Protein AF-A0A3M2D7N1-F1 (afdb_monomer_lite)

Secondary structure (DSSP, 8-state):
----PPPHHHHHHHHHHHHHHS-HHHHHHHHHHH---SHHHHHHHHHHHHHHHHHHHH-TTTHHHH-TT-------SS---HHHHHHHHHHHHHHHTTSGGGGSHHHHHHHHHHHHHHHHHHHHHHHHHHHT--

Foldseek 3Di:
DDQAQQDLLLLLLLLLCCVVPPDPVVCVVCCVVPVDNGSQSSSLVLSVLLLQLCCVVPHHPVNCVRPVPGHDHDHHPDHRDLPSNLVSLVSSLVSNPPHPSCPPPVSVSSVVVSVVSVVVVVVVVVVVVVVVVD

Structure (mmCIF, N/CA/C/O backbone):
data_AF-A0A3M2D7N1-F1
#
_entry.id   AF-A0A3M2D7N1-F1
#
loop_
_atom_site.group_PDB
_atom_site.id
_atom_site.type_symbol
_atom_site.label_atom_id
_atom_site.label_alt_id
_atom_site.label_comp_id
_atom_site.label_asym_id
_atom_site.label_entity_id
_atom_site.label_seq_id
_atom_site.pdbx_PDB_ins_code
_atom_site.Cartn_x
_atom_site.Cartn_y
_atom_site.Cartn_z
_atom_site.occupancy
_atom_site.B_iso_or_equiv
_atom_site.auth_seq_id
_atom_site.auth_comp_id
_atom_site.auth_asym_id
_atom_site.auth_atom_id
_atom_site.pdbx_PDB_model_num
ATOM 1 N N . MET A 1 1 ? -9.126 19.009 -1.789 1.00 42.53 1 MET A N 1
ATOM 2 C CA . MET A 1 1 ? -9.427 17.612 -2.168 1.00 42.53 1 MET A CA 1
ATOM 3 C C . MET A 1 1 ? -10.155 16.974 -1.006 1.00 42.53 1 MET A C 1
ATOM 5 O O . MET A 1 1 ? -9.704 17.145 0.118 1.00 42.53 1 MET A O 1
ATOM 9 N N . SER A 1 2 ? -11.294 16.334 -1.255 1.00 48.09 2 SER A N 1
ATOM 10 C CA . SER A 1 2 ? -12.031 15.572 -0.247 1.00 48.09 2 SER A CA 1
ATOM 11 C C . SER A 1 2 ? -11.266 14.291 0.088 1.00 48.09 2 SER A C 1
ATOM 13 O O . SER A 1 2 ? -10.755 13.612 -0.800 1.00 48.09 2 SER A O 1
ATOM 15 N N . VAL A 1 3 ? -11.134 14.005 1.378 1.00 53.41 3 VAL A N 1
ATOM 16 C CA . VAL A 1 3 ? -10.459 12.814 1.896 1.00 53.41 3 VAL A CA 1
ATOM 17 C C . VAL A 1 3 ? -11.452 11.655 1.808 1.00 53.41 3 VAL A C 1
ATOM 19 O O . VAL A 1 3 ? -12.596 11.781 2.245 1.00 53.41 3 VAL A O 1
ATOM 22 N N . HIS A 1 4 ? -11.050 10.567 1.156 1.00 70.25 4 HIS A N 1
ATOM 23 C CA . HIS A 1 4 ? -11.891 9.402 0.894 1.00 70.25 4 HIS A CA 1
ATOM 24 C C . HIS A 1 4 ? -11.119 8.143 1.277 1.00 70.25 4 HIS A C 1
ATOM 26 O O . HIS A 1 4 ? -9.932 8.031 0.975 1.00 70.25 4 HIS A O 1
ATOM 32 N N . LEU A 1 5 ? -11.803 7.175 1.891 1.00 81.25 5 LEU A N 1
ATOM 33 C CA . LEU A 1 5 ? -11.250 5.836 2.084 1.00 81.25 5 LEU A CA 1
ATOM 34 C C . LEU A 1 5 ? -10.869 5.243 0.720 1.00 81.25 5 LEU A C 1
ATOM 36 O O . LEU A 1 5 ? -11.680 5.257 -0.215 1.00 81.25 5 LEU A O 1
ATOM 40 N N . VAL A 1 6 ? -9.649 4.719 0.597 1.00 88.25 6 VAL A N 1
ATOM 41 C CA . VAL A 1 6 ? -9.199 4.114 -0.659 1.00 88.25 6 VAL A CA 1
ATOM 42 C C . VAL A 1 6 ? -10.074 2.898 -0.960 1.00 88.25 6 VAL A C 1
ATOM 44 O O . VAL A 1 6 ? -10.343 2.067 -0.090 1.00 88.25 6 VAL A O 1
ATOM 47 N N . SER A 1 7 ? -10.548 2.785 -2.203 1.00 90.81 7 SER A N 1
ATOM 48 C CA . SER A 1 7 ? -11.453 1.700 -2.581 1.00 90.81 7 SER A CA 1
ATOM 49 C C . SER A 1 7 ? -10.789 0.327 -2.444 1.00 90.81 7 SER A C 1
ATOM 51 O O . SER A 1 7 ? -9.587 0.165 -2.663 1.00 90.81 7 SER A O 1
ATOM 53 N N . ASN A 1 8 ? -11.600 -0.702 -2.189 1.00 91.56 8 ASN A N 1
ATOM 54 C CA . ASN A 1 8 ? -11.137 -2.091 -2.112 1.00 91.56 8 ASN A CA 1
ATOM 55 C C . ASN A 1 8 ? -10.315 -2.514 -3.343 1.00 91.56 8 ASN A C 1
ATOM 57 O O . ASN A 1 8 ? -9.280 -3.158 -3.202 1.00 91.56 8 ASN A O 1
ATOM 61 N N . SER A 1 9 ? -10.742 -2.106 -4.543 1.00 92.00 9 SER A N 1
ATOM 62 C CA . SER A 1 9 ? -10.042 -2.404 -5.798 1.00 92.00 9 SER A CA 1
ATOM 63 C C . SER A 1 9 ? -8.649 -1.782 -5.858 1.00 92.00 9 SER A C 1
ATOM 65 O O . SER A 1 9 ? -7.704 -2.440 -6.281 1.00 92.00 9 SER A O 1
ATOM 67 N N . LYS A 1 10 ? -8.509 -0.533 -5.407 1.00 93.81 10 LYS A N 1
ATOM 68 C CA . LYS A 1 10 ? -7.234 0.184 -5.349 1.00 93.81 10 LYS A CA 1
ATOM 69 C C . LYS A 1 10 ? -6.289 -0.450 -4.329 1.00 93.81 10 LYS A C 1
ATOM 71 O O . LYS A 1 10 ? -5.131 -0.692 -4.648 1.00 93.81 10 LYS A O 1
ATOM 76 N N . ILE A 1 11 ? -6.793 -0.802 -3.148 1.00 95.06 11 ILE A N 1
ATOM 77 C CA . ILE A 1 11 ? -6.001 -1.490 -2.118 1.00 95.06 11 ILE A CA 1
ATOM 78 C C . ILE A 1 11 ? -5.519 -2.860 -2.613 1.00 95.06 11 ILE A C 1
ATOM 80 O O . ILE A 1 11 ? -4.338 -3.176 -2.491 1.00 95.06 11 ILE A O 1
ATOM 84 N N . SER A 1 12 ? -6.397 -3.655 -3.233 1.00 95.06 12 SER A N 1
ATOM 85 C CA . SER A 1 12 ? -5.995 -4.919 -3.863 1.00 95.06 12 SER A CA 1
ATOM 86 C C . SER A 1 12 ? -4.951 -4.715 -4.963 1.00 95.06 12 SER A C 1
ATOM 88 O O . SER A 1 12 ? -4.026 -5.512 -5.077 1.00 95.06 12 SER A O 1
ATOM 90 N N . TYR A 1 13 ? -5.055 -3.633 -5.740 1.00 95.06 13 TYR A N 1
ATOM 91 C CA . TYR A 1 13 ? -4.074 -3.295 -6.771 1.00 95.06 13 TYR A CA 1
ATOM 92 C C . TYR A 1 13 ? -2.678 -3.043 -6.183 1.00 95.06 13 TYR A C 1
ATOM 94 O O . TYR A 1 13 ? -1.703 -3.590 -6.699 1.00 95.06 13 TYR A O 1
ATOM 102 N N . ILE A 1 14 ? -2.587 -2.282 -5.081 1.00 96.56 14 ILE A N 1
ATOM 103 C CA . ILE A 1 14 ? -1.330 -2.087 -4.334 1.00 96.56 14 ILE A CA 1
ATOM 104 C C . ILE A 1 14 ? -0.794 -3.439 -3.866 1.00 96.56 14 ILE A C 1
ATOM 106 O O . ILE A 1 14 ? 0.365 -3.757 -4.116 1.00 96.56 14 ILE A O 1
ATOM 110 N N . ALA A 1 15 ? -1.637 -4.245 -3.217 1.00 97.25 15 ALA A N 1
ATOM 111 C CA . ALA A 1 15 ? -1.205 -5.496 -2.612 1.00 97.25 15 ALA A CA 1
ATOM 112 C C . ALA A 1 15 ? -0.664 -6.494 -3.647 1.00 97.25 15 ALA A C 1
ATOM 114 O O . ALA A 1 15 ? 0.393 -7.085 -3.440 1.00 97.25 15 ALA A O 1
ATOM 115 N N . VAL A 1 16 ? -1.342 -6.649 -4.789 1.00 96.81 16 VAL A N 1
ATOM 116 C CA . VAL A 1 16 ? -0.874 -7.527 -5.873 1.00 96.81 16 VAL A CA 1
ATOM 117 C C . VAL A 1 16 ? 0.425 -7.003 -6.482 1.00 96.81 16 VAL A C 1
ATOM 119 O O . VAL A 1 16 ? 1.335 -7.791 -6.735 1.00 96.81 16 VAL A O 1
ATOM 122 N N . TYR A 1 17 ? 0.542 -5.689 -6.700 1.00 96.69 17 TYR A N 1
ATOM 123 C CA . TYR A 1 17 ? 1.779 -5.103 -7.213 1.00 96.69 17 TYR A CA 1
ATOM 124 C C . TYR A 1 17 ? 2.949 -5.347 -6.256 1.00 96.69 17 TYR A C 1
ATOM 126 O O . TYR A 1 17 ? 3.979 -5.878 -6.667 1.00 96.69 17 TYR A O 1
ATOM 134 N N . PHE A 1 18 ? 2.765 -5.040 -4.973 1.00 96.81 18 PHE A N 1
ATOM 135 C CA . PHE A 1 18 ? 3.787 -5.231 -3.952 1.00 96.81 18 PHE A CA 1
ATOM 136 C C . PHE A 1 18 ? 4.217 -6.700 -3.867 1.00 96.81 18 PHE A C 1
ATOM 138 O O . PHE A 1 18 ? 5.395 -7.005 -4.014 1.00 96.81 18 PHE A O 1
ATOM 145 N N . MET A 1 19 ? 3.274 -7.640 -3.732 1.00 95.94 19 MET A N 1
ATOM 146 C CA . MET A 1 19 ? 3.605 -9.069 -3.628 1.00 95.94 19 MET A CA 1
ATOM 147 C C . MET A 1 19 ? 4.304 -9.623 -4.873 1.00 95.94 19 MET A C 1
ATOM 149 O O . MET A 1 19 ? 5.037 -10.611 -4.789 1.00 95.94 19 MET A O 1
ATOM 153 N N . ARG A 1 20 ? 4.103 -8.995 -6.033 1.00 94.44 20 ARG A N 1
ATOM 154 C CA . ARG A 1 20 ? 4.743 -9.404 -7.281 1.00 94.44 20 ARG A CA 1
ATOM 155 C C . ARG A 1 20 ? 6.146 -8.829 -7.447 1.00 94.44 20 ARG A C 1
ATOM 157 O O . ARG A 1 20 ? 7.024 -9.559 -7.897 1.00 94.44 20 ARG A O 1
ATOM 164 N N . PHE A 1 21 ? 6.345 -7.557 -7.114 1.00 93.62 21 PHE A N 1
ATOM 165 C CA . PHE A 1 21 ? 7.544 -6.809 -7.508 1.00 93.62 21 PHE A CA 1
ATOM 166 C C . PHE A 1 21 ? 8.444 -6.388 -6.345 1.00 93.62 21 PHE A C 1
ATOM 168 O O . PHE A 1 21 ? 9.593 -6.031 -6.589 1.00 93.62 21 PHE A O 1
ATOM 175 N N . ALA A 1 22 ? 7.967 -6.443 -5.099 1.00 93.19 22 ALA A N 1
ATOM 176 C CA . ALA A 1 22 ? 8.813 -6.167 -3.946 1.00 93.19 22 ALA A CA 1
ATOM 177 C C . ALA A 1 22 ? 9.951 -7.202 -3.832 1.00 93.19 22 ALA A C 1
ATOM 179 O O . ALA A 1 22 ? 9.755 -8.368 -4.201 1.00 93.19 22 ALA A O 1
ATOM 180 N N . PRO A 1 23 ? 11.114 -6.810 -3.281 1.00 94.38 23 PRO A N 1
ATOM 181 C CA . PRO A 1 23 ? 12.194 -7.737 -2.963 1.00 94.38 23 PRO A CA 1
ATOM 182 C C . PRO A 1 23 ? 11.734 -8.894 -2.064 1.00 94.38 23 PRO A C 1
ATOM 184 O O . PRO A 1 23 ? 10.878 -8.730 -1.191 1.00 94.38 23 PRO A O 1
ATOM 187 N N . GLU A 1 24 ? 12.335 -10.074 -2.231 1.00 94.69 24 GLU A N 1
ATOM 188 C CA . GLU A 1 24 ? 12.001 -11.256 -1.422 1.00 94.69 24 GLU A CA 1
ATOM 189 C C . GLU A 1 24 ? 12.322 -11.068 0.072 1.00 94.69 24 GLU A C 1
ATOM 191 O O . GLU A 1 24 ? 11.685 -11.690 0.922 1.00 94.69 24 GLU A O 1
ATOM 196 N N . GLU A 1 25 ? 13.277 -10.203 0.442 1.00 95.44 25 GLU A N 1
ATOM 197 C CA . GLU A 1 25 ? 13.454 -9.817 1.850 1.00 95.44 25 GLU A CA 1
ATOM 198 C C . GLU A 1 25 ? 12.220 -9.131 2.443 1.00 95.44 25 GLU A C 1
ATOM 200 O O . GLU A 1 25 ? 11.847 -9.442 3.569 1.00 95.44 25 GLU A O 1
ATOM 205 N N . TRP A 1 26 ? 11.533 -8.271 1.688 1.00 95.44 26 TRP A N 1
ATOM 206 C CA . TRP A 1 26 ? 10.356 -7.565 2.187 1.00 95.44 26 TRP A CA 1
ATOM 207 C C . TRP A 1 26 ? 9.172 -8.510 2.334 1.00 95.44 26 TRP A C 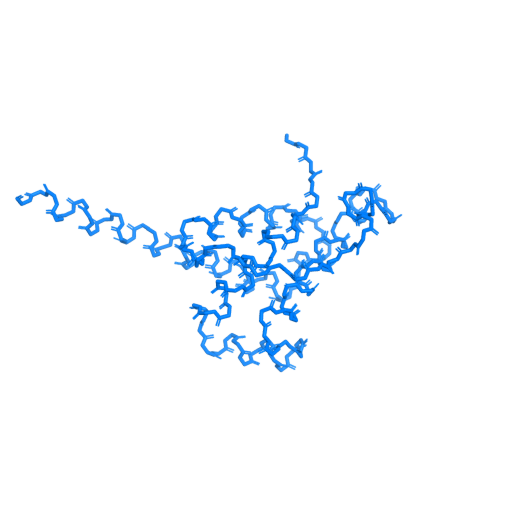1
ATOM 209 O O . TRP A 1 26 ? 8.405 -8.387 3.279 1.00 95.44 26 TRP A O 1
ATOM 219 N N . LYS A 1 27 ? 9.033 -9.495 1.440 1.00 94.50 27 LYS A N 1
ATOM 220 C CA . LYS A 1 27 ? 7.994 -10.529 1.568 1.00 94.50 27 LYS A CA 1
ATOM 221 C C . LYS A 1 27 ? 8.229 -11.416 2.792 1.00 94.50 27 LYS A C 1
ATOM 223 O O . LYS A 1 27 ? 7.274 -11.765 3.481 1.00 94.50 27 LYS A O 1
ATOM 228 N N . ARG A 1 28 ? 9.490 -11.743 3.097 1.00 95.81 28 ARG A N 1
ATOM 229 C CA . ARG A 1 28 ? 9.853 -12.442 4.341 1.00 95.81 28 ARG A CA 1
ATOM 230 C C . ARG A 1 28 ? 9.540 -11.597 5.569 1.00 95.81 28 ARG A C 1
ATOM 232 O O . ARG A 1 28 ? 8.875 -12.089 6.471 1.00 95.81 28 ARG A O 1
ATOM 239 N N . GLU A 1 29 ? 9.925 -10.324 5.559 1.00 95.69 29 GLU A N 1
ATOM 240 C CA . GLU A 1 29 ? 9.615 -9.391 6.644 1.00 95.69 29 GLU A CA 1
ATOM 241 C C . GLU A 1 29 ? 8.096 -9.258 6.861 1.00 95.69 29 GLU A C 1
ATOM 243 O O . GLU A 1 29 ? 7.629 -9.308 7.997 1.00 95.69 29 GLU A O 1
ATOM 248 N N . LEU A 1 30 ? 7.305 -9.182 5.781 1.00 95.00 30 LEU A N 1
ATOM 249 C CA . LEU A 1 30 ? 5.842 -9.161 5.855 1.00 95.00 30 LEU A CA 1
ATOM 250 C C . LEU A 1 30 ? 5.271 -10.392 6.564 1.00 95.00 30 LEU A C 1
ATOM 252 O O . LEU A 1 30 ? 4.371 -10.284 7.403 1.00 95.00 30 LEU A O 1
ATOM 256 N N . LYS A 1 31 ? 5.803 -11.565 6.227 1.00 94.50 31 LYS A N 1
ATOM 257 C CA . LYS A 1 31 ? 5.393 -12.829 6.827 1.00 94.50 31 LYS A CA 1
ATOM 258 C C . LYS A 1 31 ? 5.775 -12.904 8.303 1.00 94.50 31 LYS A C 1
ATOM 260 O O . LYS A 1 31 ? 4.945 -13.279 9.125 1.00 94.50 31 LYS A O 1
ATOM 265 N N . GLU A 1 32 ? 7.006 -12.534 8.638 1.00 95.81 32 GLU A N 1
ATOM 266 C CA . GLU A 1 32 ? 7.551 -12.633 9.995 1.00 95.81 32 GLU A CA 1
ATOM 267 C C . GLU A 1 32 ? 6.917 -11.627 10.958 1.00 95.81 32 GLU A C 1
ATOM 269 O O . GLU A 1 32 ? 6.563 -11.992 12.078 1.00 95.81 32 GLU A O 1
ATOM 274 N N . LEU A 1 33 ? 6.743 -10.374 10.528 1.00 94.19 33 LEU A N 1
ATOM 275 C CA . LEU A 1 33 ? 6.264 -9.299 11.399 1.00 94.19 33 LEU A CA 1
ATOM 276 C C . LEU A 1 33 ? 4.741 -9.166 11.414 1.00 94.19 33 LEU A C 1
ATOM 278 O O . LEU A 1 33 ? 4.177 -8.768 12.432 1.00 94.19 33 LEU A O 1
ATOM 282 N N . PHE A 1 34 ? 4.066 -9.484 10.305 1.00 94.25 34 PHE A N 1
ATOM 283 C CA . PHE A 1 34 ? 2.634 -9.206 10.148 1.00 94.25 34 PHE A CA 1
ATOM 284 C C . PHE A 1 34 ? 1.791 -10.432 9.790 1.00 94.25 34 PHE A C 1
ATOM 286 O O . PHE A 1 34 ? 0.584 -10.290 9.609 1.00 94.25 34 PHE A O 1
ATOM 293 N N . SER A 1 35 ? 2.386 -11.631 9.692 1.00 95.19 35 SER A N 1
ATOM 294 C CA . SER A 1 35 ? 1.681 -12.851 9.254 1.00 95.19 35 SER A CA 1
ATOM 295 C C . SER A 1 35 ? 0.975 -12.677 7.899 1.00 95.19 35 SER A C 1
ATOM 297 O O . SER A 1 35 ? -0.127 -13.178 7.681 1.00 95.19 35 SER A O 1
ATOM 299 N N . VAL A 1 36 ? 1.598 -11.917 6.994 1.00 95.44 36 VAL A N 1
ATOM 300 C CA . VAL A 1 36 ? 1.101 -11.673 5.636 1.00 95.44 36 VAL A CA 1
ATOM 301 C C . VAL A 1 36 ? 1.768 -12.656 4.677 1.00 95.44 36 VAL A C 1
ATOM 303 O O . VAL A 1 36 ? 2.978 -12.610 4.474 1.00 95.44 36 VAL A O 1
ATOM 306 N N . ASP A 1 37 ? 0.966 -13.533 4.073 1.00 94.06 37 ASP A N 1
ATOM 307 C CA . ASP A 1 37 ? 1.435 -14.589 3.161 1.00 94.06 37 ASP A CA 1
ATOM 308 C C . ASP A 1 37 ? 1.091 -14.312 1.689 1.00 94.06 37 ASP A C 1
ATOM 310 O O . ASP A 1 37 ? 1.690 -14.888 0.781 1.00 94.06 37 ASP A O 1
ATOM 314 N N . ASP A 1 38 ? 0.108 -13.449 1.429 1.00 95.50 38 ASP A N 1
ATOM 315 C CA . ASP A 1 38 ? -0.435 -13.219 0.094 1.00 95.50 38 ASP A CA 1
ATOM 316 C C . ASP A 1 38 ? -0.996 -11.795 -0.081 1.00 95.50 38 ASP A C 1
ATOM 318 O O . ASP A 1 38 ? -1.078 -10.989 0.848 1.00 95.50 38 ASP A O 1
ATOM 322 N N . ALA A 1 39 ? -1.419 -11.467 -1.304 1.00 96.19 39 ALA A N 1
ATOM 323 C CA . ALA A 1 39 ? -1.982 -10.152 -1.613 1.00 96.19 39 ALA A CA 1
ATOM 324 C C . ALA A 1 39 ? -3.306 -9.878 -0.873 1.00 96.19 39 ALA A C 1
ATOM 326 O O . ALA A 1 39 ? -3.682 -8.724 -0.669 1.00 96.19 39 ALA A O 1
ATOM 327 N N . ARG A 1 40 ? -4.029 -10.921 -0.454 1.00 96.38 40 ARG A N 1
ATOM 328 C CA . ARG A 1 40 ? -5.295 -10.778 0.268 1.00 96.38 40 ARG A CA 1
ATOM 329 C C . ARG A 1 40 ? -5.063 -10.333 1.709 1.00 96.38 40 ARG A C 1
ATOM 331 O O . ARG A 1 40 ? -5.714 -9.390 2.157 1.00 96.38 40 ARG A O 1
ATOM 338 N N . SER A 1 41 ? -4.150 -10.998 2.407 1.00 96.50 41 SER A N 1
ATOM 339 C CA . SER A 1 41 ? -3.732 -10.660 3.770 1.00 96.50 41 SER A CA 1
ATOM 340 C C . SER A 1 41 ? -3.051 -9.293 3.818 1.00 96.50 41 SER A C 1
ATOM 342 O O . SER A 1 41 ? -3.412 -8.469 4.658 1.00 96.50 41 SER A O 1
ATOM 344 N N . LEU A 1 42 ? -2.185 -8.988 2.845 1.00 97.25 42 LEU A N 1
ATOM 345 C CA . LEU A 1 42 ? -1.596 -7.655 2.707 1.00 97.25 42 LEU A CA 1
ATOM 346 C C . LEU A 1 42 ? -2.673 -6.582 2.501 1.00 97.25 42 LEU A C 1
ATOM 348 O O . LEU A 1 42 ? -2.689 -5.567 3.192 1.00 97.25 42 LEU A O 1
ATOM 352 N N . GLY A 1 43 ? -3.601 -6.810 1.569 1.00 97.00 43 GLY A N 1
ATOM 353 C CA . GLY A 1 43 ? -4.675 -5.863 1.282 1.00 97.00 43 GLY A CA 1
ATOM 354 C C . GLY A 1 43 ? -5.568 -5.583 2.494 1.00 97.00 43 GLY A C 1
ATOM 355 O O . GLY A 1 43 ? -5.952 -4.437 2.724 1.00 97.00 43 GLY A O 1
ATOM 356 N N . ALA A 1 44 ? -5.848 -6.600 3.314 1.00 96.06 44 ALA A N 1
ATOM 357 C CA . ALA A 1 44 ? -6.606 -6.423 4.548 1.00 96.06 44 ALA A CA 1
ATOM 358 C C . ALA A 1 44 ? -5.872 -5.517 5.545 1.00 96.06 44 ALA A C 1
ATOM 360 O O . ALA A 1 44 ? -6.489 -4.613 6.109 1.00 96.06 44 ALA A O 1
ATOM 361 N N . LEU A 1 45 ? -4.562 -5.708 5.713 1.00 96.50 45 LEU A N 1
ATOM 362 C CA . LEU A 1 45 ? -3.747 -4.890 6.608 1.00 96.50 45 LEU A CA 1
ATOM 363 C C . LEU A 1 45 ? -3.626 -3.438 6.112 1.00 96.50 45 LEU A C 1
ATOM 365 O O . LEU A 1 45 ? -3.798 -2.500 6.888 1.00 96.50 45 LEU A O 1
ATOM 369 N N . LEU A 1 46 ? -3.432 -3.236 4.804 1.00 96.69 46 LEU A N 1
ATOM 370 C CA . LEU A 1 46 ? -3.434 -1.902 4.191 1.00 96.69 46 LEU A CA 1
ATOM 371 C C . LEU A 1 46 ? -4.769 -1.173 4.392 1.00 96.69 46 LEU A C 1
ATOM 373 O O . LEU A 1 46 ? -4.7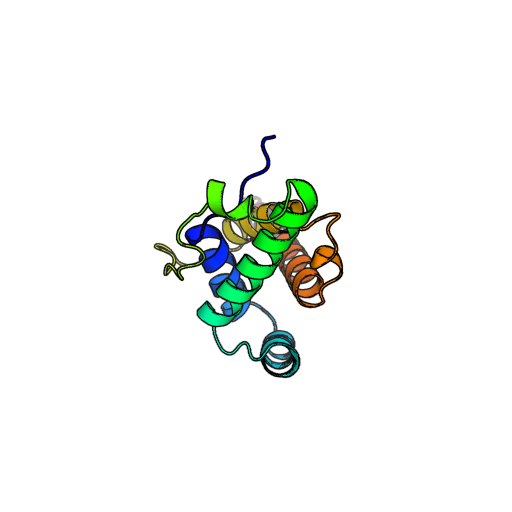91 0.034 4.647 1.00 96.69 46 LEU A O 1
ATOM 377 N N . TRP A 1 47 ? -5.891 -1.890 4.290 1.00 95.44 47 TRP A N 1
ATOM 378 C CA . TRP A 1 47 ? -7.205 -1.316 4.570 1.00 95.44 47 TRP A CA 1
ATOM 379 C C . TRP A 1 47 ? -7.372 -0.957 6.043 1.00 95.44 47 TRP A C 1
ATOM 381 O O . TRP A 1 47 ? -7.892 0.115 6.332 1.00 95.44 47 TRP A O 1
ATOM 391 N N . GLN A 1 48 ? -6.919 -1.808 6.967 1.00 94.69 48 GLN A N 1
ATOM 392 C CA . GLN A 1 48 ? -7.022 -1.540 8.405 1.00 94.69 48 GLN A CA 1
ATOM 393 C C . GLN A 1 48 ? -6.285 -0.257 8.791 1.00 94.69 48 GLN A C 1
ATOM 395 O O . GLN A 1 48 ? -6.858 0.582 9.480 1.00 94.69 48 GLN A O 1
ATOM 400 N N . LEU A 1 49 ? -5.061 -0.067 8.291 1.00 95.31 49 LEU A N 1
ATOM 401 C CA . LEU A 1 49 ? -4.289 1.156 8.528 1.00 95.31 49 LEU A CA 1
ATOM 402 C C . LEU A 1 49 ? -4.979 2.388 7.930 1.00 95.31 49 LEU A C 1
ATOM 404 O O . LEU A 1 49 ? -5.052 3.432 8.573 1.00 95.31 49 LEU A O 1
ATOM 408 N N . ASN A 1 50 ? -5.548 2.265 6.727 1.00 93.50 50 ASN A N 1
ATOM 409 C CA . ASN A 1 50 ? -6.291 3.365 6.118 1.00 93.50 50 ASN A CA 1
ATOM 410 C C . ASN A 1 50 ? -7.575 3.700 6.894 1.00 93.50 50 ASN A C 1
ATOM 412 O O . ASN A 1 50 ? -7.853 4.875 7.115 1.00 93.50 50 ASN A O 1
ATOM 416 N N . ALA A 1 51 ? -8.335 2.694 7.326 1.00 93.44 51 ALA A N 1
ATOM 417 C CA . ALA A 1 51 ? -9.538 2.883 8.129 1.00 93.44 51 ALA A CA 1
ATOM 418 C C . ALA A 1 51 ? -9.215 3.510 9.493 1.00 93.44 51 ALA A C 1
ATOM 420 O O . ALA A 1 51 ? -9.930 4.413 9.917 1.00 93.44 51 ALA A O 1
ATOM 421 N N . ALA A 1 52 ? -8.120 3.091 10.137 1.00 92.75 52 ALA A N 1
ATOM 422 C CA . ALA A 1 52 ? -7.643 3.683 11.384 1.00 92.75 52 ALA A CA 1
ATOM 423 C C . ALA A 1 52 ? -7.286 5.167 11.207 1.00 92.75 52 ALA A C 1
ATOM 425 O O . ALA A 1 52 ? -7.752 5.997 11.980 1.00 92.75 52 ALA A O 1
ATOM 426 N N . ALA A 1 53 ? -6.556 5.513 10.142 1.00 92.38 53 ALA A N 1
ATOM 427 C CA . ALA A 1 53 ? -6.219 6.903 9.835 1.00 92.38 53 ALA A CA 1
ATOM 428 C C . ALA A 1 53 ? -7.461 7.775 9.561 1.00 92.38 53 ALA A C 1
ATOM 430 O O . ALA A 1 53 ? -7.522 8.935 9.972 1.00 92.38 53 ALA A O 1
ATOM 431 N N . VA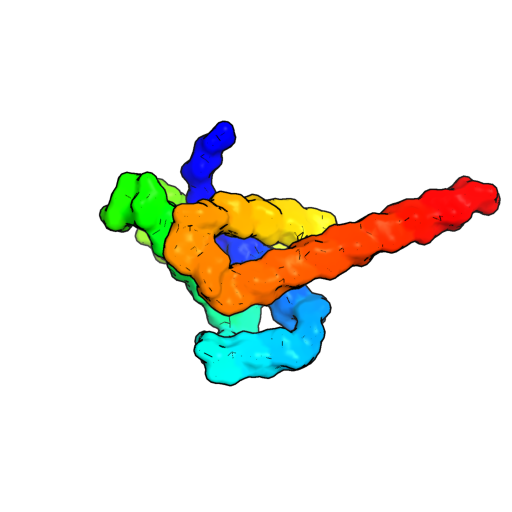L A 1 54 ? -8.476 7.220 8.886 1.00 90.19 54 VAL A N 1
ATOM 432 C CA . VAL A 1 54 ? -9.762 7.903 8.668 1.00 90.19 54 VAL A CA 1
ATOM 433 C C . VAL A 1 54 ? -10.495 8.114 9.994 1.00 90.19 54 VAL A C 1
ATOM 435 O O . VAL A 1 54 ? -10.971 9.218 10.252 1.00 90.19 54 VAL A O 1
ATOM 438 N N . ASP A 1 55 ? -10.556 7.094 10.847 1.00 92.06 55 ASP A N 1
ATOM 439 C CA . ASP A 1 55 ? -11.219 7.190 12.150 1.00 92.06 55 ASP A CA 1
ATOM 440 C C . ASP A 1 55 ? -10.528 8.180 13.094 1.00 92.06 55 ASP A C 1
ATOM 442 O O . ASP A 1 55 ? -11.202 8.897 13.831 1.00 92.06 55 ASP A O 1
ATOM 446 N N . GLU A 1 56 ? -9.198 8.260 13.062 1.00 91.50 56 GLU A N 1
ATOM 447 C CA . GLU A 1 56 ? -8.435 9.242 13.836 1.00 91.50 56 GLU A CA 1
ATOM 448 C C . GLU A 1 56 ? -8.744 10.674 13.382 1.00 91.50 56 GLU A C 1
ATOM 450 O O . GLU A 1 56 ? -8.971 11.564 14.200 1.00 91.50 56 GLU A O 1
ATOM 455 N N . ARG A 1 57 ? -8.807 10.895 12.064 1.00 89.06 57 ARG A N 1
ATOM 456 C CA . ARG A 1 57 ? -8.983 12.232 11.490 1.00 89.06 57 ARG A CA 1
ATOM 457 C C . ARG A 1 57 ? -10.414 12.758 11.589 1.00 89.06 57 ARG A C 1
ATOM 459 O O . ARG A 1 57 ? -10.600 13.966 11.736 1.00 89.06 57 ARG A O 1
ATOM 466 N N . TYR A 1 58 ? -11.413 11.887 11.460 1.00 87.56 58 TYR A N 1
ATOM 467 C CA . TYR A 1 58 ? -12.819 12.297 11.341 1.00 87.56 58 TYR A CA 1
ATOM 468 C C . TYR A 1 58 ? -13.691 11.880 12.522 1.00 87.56 58 TYR A C 1
ATOM 470 O O . TYR A 1 58 ? -14.756 12.460 12.721 1.00 87.56 58 TYR A O 1
ATOM 478 N N . GLY A 1 59 ? -13.240 10.920 13.326 1.00 89.06 59 GLY A N 1
ATOM 479 C CA . GLY A 1 59 ? -14.005 10.356 14.425 1.00 89.06 59 GLY A CA 1
ATOM 480 C C . GLY A 1 59 ? -14.200 8.850 14.282 1.00 89.06 59 GLY A C 1
ATOM 481 O O . GLY A 1 59 ? -14.229 8.275 13.194 1.00 89.06 59 GLY A O 1
ATOM 482 N N . LYS A 1 60 ? -14.352 8.185 15.426 1.00 91.38 60 LYS A N 1
ATOM 483 C CA . LYS A 1 60 ? -14.458 6.727 15.495 1.00 91.38 60 LYS A CA 1
ATOM 484 C C . LYS A 1 60 ? -15.658 6.209 14.692 1.00 91.38 60 LYS A C 1
ATOM 486 O O . LYS A 1 60 ? -16.801 6.524 15.016 1.00 91.38 60 LYS A O 1
ATOM 491 N N . GLY A 1 61 ? -15.402 5.321 13.731 1.00 87.12 61 GLY A N 1
ATOM 492 C CA . GLY A 1 61 ? -16.422 4.688 12.894 1.00 87.12 61 GLY A CA 1
ATOM 493 C C . GLY A 1 61 ? -16.743 5.426 11.592 1.00 87.12 61 GLY A C 1
ATOM 494 O O . GLY A 1 61 ? -17.516 4.891 10.794 1.00 87.12 61 GLY A O 1
ATOM 495 N N . GLU A 1 62 ? -16.139 6.587 11.339 1.00 89.12 62 GLU A N 1
ATOM 496 C CA . GLU A 1 62 ? -16.341 7.369 10.114 1.00 89.12 62 GLU A CA 1
ATOM 497 C C . GLU A 1 62 ? -15.917 6.605 8.855 1.00 89.12 62 GLU A C 1
ATOM 499 O O . GLU A 1 62 ? -16.551 6.743 7.807 1.00 89.12 62 GLU A O 1
ATOM 504 N N . HIS A 1 63 ? -14.935 5.697 8.944 1.00 88.06 63 HIS A N 1
ATOM 505 C CA . HIS A 1 63 ? -14.565 4.834 7.814 1.00 88.06 63 HIS A CA 1
ATOM 506 C C . HIS A 1 63 ? -15.759 4.053 7.229 1.00 88.06 63 HIS A C 1
ATOM 508 O O . HIS A 1 63 ? -15.782 3.755 6.031 1.00 88.06 63 HIS A O 1
ATOM 514 N N . ARG A 1 64 ? -16.782 3.747 8.043 1.00 88.44 64 ARG A N 1
ATOM 515 C CA . ARG A 1 64 ? -17.982 3.005 7.618 1.00 88.44 64 ARG A CA 1
ATOM 516 C C . ARG A 1 64 ? -18.910 3.824 6.732 1.00 88.44 64 ARG A C 1
ATOM 518 O O . ARG A 1 64 ? -19.669 3.231 5.972 1.00 88.44 64 ARG A O 1
ATOM 525 N N . LEU A 1 65 ? -18.845 5.155 6.792 1.00 86.19 65 LEU A N 1
ATOM 526 C CA . LEU A 1 65 ? -19.594 6.018 5.877 1.00 86.19 65 LEU A CA 1
ATOM 527 C C . LEU A 1 65 ? -19.049 5.910 4.448 1.00 86.19 65 LEU A C 1
ATOM 529 O O . LEU A 1 65 ? -19.810 5.991 3.488 1.00 86.19 65 LEU A O 1
ATOM 533 N N . PHE A 1 66 ? -17.743 5.670 4.306 1.00 83.06 66 PHE A N 1
ATOM 534 C CA . PHE A 1 66 ? -17.092 5.479 3.010 1.00 83.06 66 PHE A CA 1
ATOM 535 C C . PHE A 1 66 ? -17.172 4.031 2.517 1.00 83.06 66 PHE A C 1
ATOM 537 O O . PHE A 1 66 ? -17.296 3.793 1.316 1.00 83.06 66 PHE A O 1
ATOM 544 N N . ASN A 1 67 ? -17.095 3.054 3.427 1.00 82.88 67 ASN A N 1
ATOM 545 C CA . ASN A 1 67 ? -17.257 1.641 3.096 1.00 82.88 67 ASN A CA 1
ATOM 546 C C . ASN A 1 67 ? -17.912 0.855 4.252 1.00 82.88 67 ASN A C 1
ATOM 548 O O . ASN A 1 67 ? -17.208 0.329 5.121 1.00 82.88 67 ASN A O 1
ATOM 552 N N . PRO A 1 68 ? -19.250 0.712 4.252 1.00 83.81 68 PRO A N 1
ATOM 553 C CA . PRO A 1 68 ? -19.979 0.065 5.344 1.00 83.81 68 PRO A CA 1
ATOM 554 C C . PRO A 1 68 ? -19.760 -1.451 5.405 1.00 83.81 68 PRO A C 1
ATOM 556 O O . PRO A 1 68 ? -19.990 -2.067 6.443 1.00 83.81 68 PRO A O 1
ATOM 559 N N . HIS A 1 69 ? -19.313 -2.062 4.305 1.00 84.94 69 HIS A N 1
ATOM 560 C CA . HIS A 1 69 ? -19.083 -3.505 4.209 1.00 84.94 69 HIS A CA 1
ATOM 561 C C . HIS A 1 69 ? -17.640 -3.910 4.535 1.00 84.94 69 HIS A C 1
ATOM 563 O O . HIS A 1 69 ? -17.337 -5.101 4.581 1.00 84.94 69 HIS A O 1
ATOM 569 N N . GLY A 1 70 ? -16.756 -2.937 4.765 1.00 88.56 70 GLY A N 1
ATOM 570 C CA . GLY A 1 70 ? -15.348 -3.173 5.051 1.00 88.56 70 GLY A CA 1
ATOM 571 C C . GLY A 1 70 ? -14.541 -3.670 3.848 1.00 88.56 70 GLY A C 1
ATOM 572 O O . GLY A 1 70 ? -14.950 -3.585 2.679 1.00 88.56 70 GLY A O 1
ATOM 573 N N . TYR A 1 71 ? -13.341 -4.171 4.137 1.00 92.56 71 TYR A N 1
ATOM 574 C CA . TYR A 1 71 ? -12.458 -4.677 3.097 1.00 92.56 71 TYR A CA 1
ATOM 575 C C . TYR A 1 71 ? -12.964 -5.991 2.505 1.00 92.56 71 TYR A C 1
ATOM 577 O O . TYR A 1 71 ? -13.210 -6.971 3.206 1.00 92.56 71 TYR A O 1
ATOM 585 N N . ARG A 1 72 ? -13.019 -6.032 1.176 1.00 94.00 72 ARG A N 1
ATOM 586 C CA . ARG A 1 72 ? -13.151 -7.253 0.389 1.00 94.00 72 ARG A CA 1
ATOM 587 C C . ARG A 1 72 ? -12.042 -7.251 -0.641 1.00 94.00 72 ARG A C 1
ATOM 589 O O . ARG A 1 72 ? -11.957 -6.317 -1.432 1.00 94.00 72 ARG A O 1
ATOM 596 N N . TYR A 1 73 ? -11.249 -8.313 -0.673 1.00 94.00 73 TYR A N 1
ATOM 597 C CA . TYR A 1 73 ? -10.264 -8.482 -1.730 1.00 94.00 73 TYR A CA 1
ATOM 598 C C . TYR A 1 73 ? -10.960 -8.590 -3.092 1.00 94.00 73 TYR A C 1
ATOM 600 O O . TYR A 1 73 ? -11.849 -9.428 -3.281 1.00 94.00 73 TYR A O 1
ATOM 608 N N . LEU A 1 74 ? -10.551 -7.731 -4.023 1.00 91.81 74 LEU A N 1
ATOM 609 C CA . LEU A 1 74 ? -11.010 -7.720 -5.404 1.00 91.81 74 LEU A CA 1
ATOM 610 C C . LEU A 1 74 ? -9.805 -7.968 -6.303 1.00 91.81 74 LEU A C 1
ATOM 612 O O . LEU A 1 74 ? -8.900 -7.139 -6.353 1.00 91.81 74 LEU A O 1
ATOM 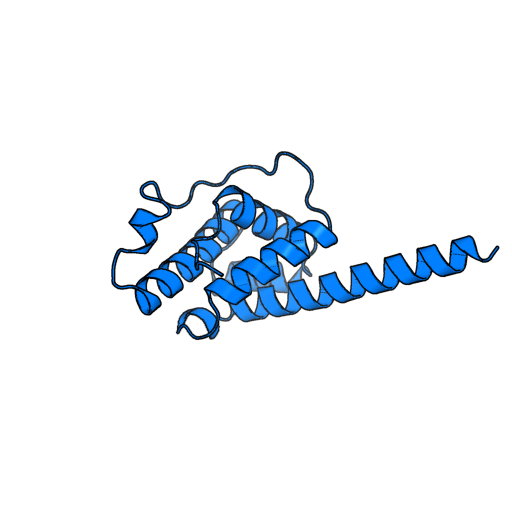616 N N . GLU A 1 75 ? -9.801 -9.093 -7.013 1.00 88.50 75 GLU A N 1
ATOM 617 C CA . GLU A 1 75 ? -8.754 -9.366 -7.996 1.00 88.50 75 GLU A CA 1
ATOM 618 C C . GLU A 1 75 ? -8.716 -8.220 -9.024 1.00 88.50 75 GLU A C 1
ATOM 620 O O . GLU A 1 75 ? -9.768 -7.864 -9.575 1.00 88.50 75 GLU A O 1
ATOM 625 N N . PRO A 1 76 ? -7.550 -7.599 -9.272 1.00 87.88 76 PRO A N 1
ATOM 626 C CA . PRO A 1 76 ? -7.430 -6.569 -10.289 1.00 87.88 76 PRO A CA 1
ATOM 627 C C . PRO A 1 76 ? -7.895 -7.074 -11.659 1.00 87.88 76 PRO A C 1
ATOM 629 O O . PRO A 1 76 ? -7.428 -8.099 -12.145 1.00 87.88 76 PRO A O 1
ATOM 632 N N . ALA A 1 77 ? -8.774 -6.317 -12.324 1.00 83.75 77 ALA A N 1
ATOM 633 C CA . ALA A 1 77 ? -9.252 -6.658 -13.670 1.00 83.75 77 ALA A CA 1
ATOM 634 C C . ALA A 1 77 ? -8.123 -6.695 -14.721 1.00 83.75 77 ALA A C 1
ATOM 636 O O . ALA A 1 77 ? -8.255 -7.334 -15.761 1.00 83.75 77 ALA A O 1
ATOM 637 N N . PHE A 1 78 ? -7.013 -6.009 -14.441 1.00 85.38 78 PHE A N 1
ATOM 638 C CA . PHE A 1 78 ? -5.812 -5.987 -15.263 1.00 85.38 78 PHE A CA 1
ATOM 639 C C . PHE A 1 78 ? -4.585 -6.147 -14.374 1.00 85.38 78 PHE A C 1
ATOM 641 O O . PHE A 1 78 ? -4.583 -5.698 -13.224 1.00 85.38 78 PHE A O 1
ATOM 648 N N . ALA A 1 79 ? -3.526 -6.734 -14.932 1.00 87.94 79 ALA A N 1
ATOM 649 C CA . ALA A 1 79 ? -2.260 -6.888 -14.233 1.00 87.94 79 ALA A CA 1
ATOM 650 C C . ALA A 1 79 ? -1.734 -5.523 -13.744 1.00 87.94 79 ALA A C 1
ATOM 652 O O . ALA A 1 79 ? -1.711 -4.563 -14.525 1.00 87.94 79 ALA A O 1
ATOM 653 N N . PRO A 1 80 ? -1.287 -5.426 -12.479 1.00 90.50 80 PRO A N 1
ATOM 654 C CA . PRO A 1 80 ? -0.689 -4.203 -11.981 1.00 90.50 80 PRO A CA 1
ATOM 655 C C . PRO A 1 80 ? 0.544 -3.769 -12.768 1.00 90.50 80 PRO A C 1
ATOM 657 O O . PRO A 1 80 ? 1.410 -4.585 -13.078 1.00 90.50 80 PRO A O 1
ATOM 660 N N . THR A 1 81 ? 0.620 -2.476 -13.082 1.00 93.06 81 THR A N 1
ATOM 661 C CA . THR A 1 81 ? 1.753 -1.862 -13.792 1.00 93.06 81 THR A CA 1
ATOM 662 C C . THR A 1 81 ? 2.302 -0.686 -12.993 1.00 93.06 81 THR A C 1
ATOM 664 O O . THR A 1 81 ? 1.566 -0.065 -12.228 1.00 93.06 81 THR A O 1
ATOM 667 N N . ALA A 1 82 ? 3.586 -0.366 -13.186 1.00 92.88 82 ALA A N 1
ATOM 668 C CA . ALA A 1 82 ? 4.318 0.594 -12.358 1.00 92.88 82 ALA A CA 1
ATOM 669 C C . ALA A 1 82 ? 3.589 1.938 -12.175 1.00 92.88 82 ALA A C 1
ATOM 671 O O . ALA A 1 82 ? 3.352 2.368 -11.051 1.00 92.88 82 ALA A O 1
ATOM 672 N N . MET A 1 83 ? 3.155 2.584 -13.264 1.00 93.94 83 MET A N 1
ATOM 673 C CA . MET A 1 83 ? 2.541 3.918 -13.194 1.00 93.94 83 MET A CA 1
ATOM 674 C C . MET A 1 83 ? 1.175 3.943 -12.472 1.00 93.94 83 MET A C 1
ATOM 676 O O . MET A 1 83 ? 1.009 4.750 -11.554 1.00 93.94 83 MET A O 1
ATOM 680 N N . PRO A 1 84 ? 0.179 3.103 -12.821 1.00 92.81 84 PRO A N 1
ATOM 681 C CA . PRO A 1 84 ? -1.048 2.984 -12.034 1.00 92.81 84 PRO A CA 1
ATOM 682 C C . PRO A 1 84 ? -0.797 2.602 -10.573 1.00 92.81 84 PRO A C 1
ATOM 684 O O . PRO A 1 84 ? -1.385 3.223 -9.691 1.00 92.81 84 PRO A O 1
ATOM 687 N N . SER A 1 85 ? 0.097 1.645 -10.304 1.00 94.56 85 SER A N 1
ATOM 688 C CA . SER A 1 85 ? 0.416 1.230 -8.934 1.00 94.56 85 SER A CA 1
ATOM 689 C C . SER A 1 85 ? 1.002 2.377 -8.124 1.00 94.56 85 SER A C 1
ATOM 691 O O . SER A 1 85 ? 0.546 2.624 -7.014 1.00 94.56 85 SER A O 1
ATOM 693 N N . TYR A 1 86 ? 1.944 3.129 -8.697 1.00 96.12 86 TYR A N 1
ATOM 694 C CA . TYR A 1 86 ? 2.521 4.316 -8.073 1.00 96.12 86 TYR A CA 1
ATOM 695 C C . TYR A 1 86 ? 1.451 5.338 -7.687 1.00 96.12 86 TYR A C 1
ATOM 697 O O . TYR A 1 86 ? 1.388 5.758 -6.534 1.00 96.12 86 TYR A O 1
ATOM 705 N N . LYS A 1 87 ? 0.554 5.694 -8.615 1.00 95.06 87 LYS A N 1
ATOM 706 C CA . LYS A 1 87 ? -0.526 6.657 -8.337 1.00 95.06 87 LYS A CA 1
ATOM 707 C C . LYS A 1 87 ? -1.412 6.210 -7.177 1.00 95.06 87 LYS A C 1
ATOM 709 O O . LYS A 1 87 ? -1.755 7.022 -6.324 1.00 95.06 87 LYS A O 1
ATOM 714 N N . VAL A 1 88 ? -1.770 4.929 -7.148 1.00 95.00 88 VAL A N 1
ATOM 715 C CA . VAL A 1 88 ? -2.638 4.375 -6.106 1.00 95.00 88 VAL A CA 1
ATOM 716 C C . VAL A 1 88 ? -1.903 4.262 -4.764 1.00 95.00 88 VAL A C 1
ATOM 718 O O . VAL A 1 88 ? -2.495 4.568 -3.732 1.00 95.00 88 VAL A O 1
ATOM 721 N N . MET A 1 89 ? -0.614 3.903 -4.759 1.00 96.75 89 MET A N 1
ATOM 722 C CA . MET A 1 89 ? 0.223 3.925 -3.553 1.00 96.75 89 MET A CA 1
ATOM 723 C C . MET A 1 89 ? 0.332 5.338 -2.977 1.00 96.75 89 MET A C 1
ATOM 725 O O . MET A 1 89 ? 0.128 5.510 -1.782 1.00 96.75 89 MET A O 1
ATOM 729 N N . MET A 1 90 ? 0.574 6.356 -3.809 1.00 96.31 90 MET A N 1
ATOM 730 C CA . MET A 1 90 ? 0.639 7.751 -3.354 1.00 96.31 90 MET A CA 1
ATOM 731 C C . MET A 1 90 ? -0.694 8.243 -2.783 1.00 96.31 90 MET A C 1
ATOM 733 O O . MET A 1 90 ? -0.710 8.933 -1.767 1.00 96.31 90 MET A O 1
ATOM 737 N N . GLU A 1 91 ? -1.816 7.862 -3.399 1.00 94.44 91 GLU A N 1
ATOM 738 C CA . GLU A 1 91 ? -3.146 8.153 -2.859 1.00 94.44 91 GLU A CA 1
ATOM 739 C C . GLU A 1 91 ? -3.336 7.524 -1.475 1.00 94.44 91 GLU A C 1
ATOM 741 O O . GLU A 1 91 ? -3.786 8.206 -0.559 1.00 94.44 91 GLU A O 1
ATOM 746 N N . TRP A 1 92 ? -2.960 6.254 -1.305 1.00 95.50 92 TRP A N 1
ATOM 747 C CA . TRP A 1 92 ? -3.057 5.559 -0.021 1.00 95.50 92 TRP A CA 1
ATOM 748 C C . TRP A 1 92 ? -2.126 6.152 1.042 1.00 95.50 92 TRP A C 1
ATOM 750 O O . TRP A 1 92 ? -2.569 6.397 2.162 1.00 95.50 92 TRP A O 1
ATOM 760 N N . LEU A 1 93 ? -0.877 6.464 0.682 1.00 95.56 93 LEU A N 1
ATOM 761 C CA . LEU A 1 93 ? 0.097 7.107 1.568 1.00 95.56 93 LEU A CA 1
ATOM 762 C C . LEU A 1 93 ? -0.410 8.455 2.085 1.00 95.56 93 LEU A C 1
ATOM 764 O O . LEU A 1 93 ? -0.302 8.732 3.275 1.00 95.56 93 LEU A O 1
ATOM 768 N N . TYR A 1 94 ? -1.036 9.252 1.221 1.00 92.31 94 TYR A N 1
ATOM 769 C CA . TYR A 1 94 ? -1.660 10.512 1.620 1.00 92.31 94 TYR A CA 1
ATOM 770 C C . TYR A 1 94 ? -2.821 10.320 2.611 1.00 92.31 94 TYR A C 1
ATOM 772 O O . TYR A 1 94 ? -3.044 11.158 3.485 1.00 92.31 94 TYR A O 1
ATOM 780 N N . GLN A 1 95 ? -3.574 9.218 2.505 1.00 89.88 95 GLN A N 1
ATOM 781 C CA . GLN A 1 95 ? -4.652 8.947 3.460 1.00 89.88 95 GLN A CA 1
ATOM 782 C C . GLN A 1 95 ? -4.131 8.597 4.855 1.00 89.88 95 GLN A C 1
ATOM 784 O O . GLN A 1 95 ? -4.777 8.953 5.837 1.00 89.88 95 GLN A O 1
ATOM 789 N N . VAL A 1 96 ? -2.995 7.900 4.946 1.00 93.00 96 VAL A N 1
ATOM 790 C CA . VAL A 1 96 ? -2.398 7.517 6.237 1.00 93.00 96 VAL A CA 1
ATOM 791 C C . VAL A 1 96 ? -1.466 8.587 6.807 1.00 93.00 96 VAL A C 1
ATOM 793 O O . VAL A 1 96 ? -1.154 8.545 7.991 1.00 93.00 96 VAL A O 1
ATOM 796 N N . GLU A 1 97 ? -1.024 9.557 6.008 1.00 91.25 97 GLU A N 1
ATOM 797 C CA . GLU A 1 97 ? -0.123 10.630 6.440 1.00 91.25 97 GLU A CA 1
ATOM 798 C C . GLU A 1 97 ? -0.677 11.418 7.640 1.00 91.25 97 GLU A C 1
ATOM 800 O O . GLU A 1 97 ? -1.845 11.802 7.657 1.00 91.25 97 GLU A O 1
ATOM 805 N N . GLY A 1 98 ? 0.167 11.680 8.644 1.00 84.69 98 GLY A N 1
ATOM 806 C CA . GLY A 1 98 ? -0.208 12.463 9.827 1.00 84.69 98 GLY A CA 1
ATOM 807 C C . GLY A 1 98 ? -1.171 11.763 10.793 1.00 84.69 98 GLY A C 1
ATOM 808 O O . GLY A 1 98 ? -1.771 12.445 11.614 1.00 84.69 98 GLY A O 1
ATOM 809 N N . SER A 1 99 ? -1.337 10.443 10.667 1.00 89.31 99 SER A N 1
ATOM 810 C CA . SER A 1 99 ? -2.010 9.575 11.646 1.00 89.31 99 SER A CA 1
ATOM 811 C C . SER A 1 99 ? -0.986 8.717 12.394 1.00 89.31 99 SER A C 1
ATOM 813 O O . SER A 1 99 ? 0.132 8.541 11.898 1.00 89.31 99 SER A O 1
ATOM 815 N N . GLU A 1 100 ? -1.355 8.099 13.515 1.00 88.38 100 GLU A N 1
ATOM 816 C CA . GLU A 1 100 ? -0.494 7.108 14.190 1.00 88.38 100 GLU A CA 1
ATOM 817 C C . GLU A 1 100 ? -0.131 5.940 13.254 1.00 88.38 100 GLU A C 1
ATOM 819 O O . GLU A 1 100 ? 0.973 5.395 13.300 1.00 88.38 100 GLU A O 1
ATOM 824 N N . ALA A 1 101 ? -1.025 5.599 12.316 1.00 85.69 101 ALA A N 1
ATOM 825 C CA . ALA A 1 101 ? -0.760 4.576 11.310 1.00 85.69 101 ALA A CA 1
ATOM 826 C C . ALA A 1 101 ? 0.434 4.928 10.404 1.00 85.69 101 ALA A C 1
ATOM 828 O O . ALA A 1 101 ? 1.043 4.018 9.845 1.00 85.69 101 ALA A O 1
ATOM 829 N N . SER A 1 102 ? 0.800 6.211 10.267 1.00 86.69 102 SER A N 1
ATOM 830 C CA . SER A 1 102 ? 1.932 6.647 9.436 1.00 86.69 102 SER A CA 1
ATOM 831 C C . SER A 1 102 ? 3.298 6.182 9.944 1.00 86.69 102 SER A C 1
ATOM 833 O O . SER A 1 102 ? 4.221 6.084 9.137 1.00 86.69 102 SER A O 1
ATOM 835 N N . GLU A 1 103 ? 3.410 5.857 11.235 1.00 88.38 103 GLU A N 1
ATOM 836 C CA . GLU A 1 103 ? 4.630 5.333 11.865 1.00 88.38 103 GLU A CA 1
ATOM 837 C C . GLU A 1 103 ? 4.741 3.804 11.744 1.00 88.38 103 GLU A C 1
ATOM 839 O O . GLU A 1 103 ? 5.753 3.199 12.104 1.00 88.38 103 GLU A O 1
ATOM 844 N N . HIS A 1 104 ? 3.704 3.146 11.220 1.00 93.38 104 HIS A N 1
ATOM 845 C CA . HIS A 1 104 ? 3.677 1.699 11.086 1.00 93.38 104 HIS A CA 1
ATOM 846 C C . HIS A 1 104 ? 4.723 1.222 10.067 1.00 93.38 104 HIS A C 1
ATOM 848 O O . HIS A 1 104 ? 4.779 1.704 8.936 1.00 93.38 104 HIS A O 1
ATOM 854 N N . ARG A 1 105 ? 5.502 0.187 10.407 1.00 94.88 105 ARG A N 1
ATOM 855 C CA . ARG A 1 105 ? 6.576 -0.339 9.541 1.00 94.88 105 ARG A CA 1
ATOM 856 C C . ARG A 1 105 ? 6.098 -0.724 8.132 1.00 94.88 105 ARG A C 1
ATOM 858 O O . ARG A 1 105 ? 6.803 -0.467 7.160 1.00 94.88 105 ARG A O 1
ATOM 865 N N . LEU A 1 106 ? 4.879 -1.252 7.996 1.00 94.75 106 LEU A N 1
ATOM 866 C CA . LEU A 1 106 ? 4.270 -1.488 6.679 1.00 94.75 106 LEU A CA 1
ATOM 867 C C . LEU A 1 106 ? 4.158 -0.211 5.828 1.00 94.75 106 LEU A C 1
ATOM 869 O O . LEU A 1 106 ? 4.398 -0.269 4.626 1.00 94.75 106 LEU A O 1
ATOM 873 N N . VAL A 1 107 ? 3.806 0.934 6.421 1.00 95.50 107 VAL A N 1
ATOM 874 C CA . VAL A 1 107 ? 3.717 2.205 5.687 1.00 95.50 107 VAL A CA 1
ATOM 875 C C . VAL A 1 107 ? 5.081 2.580 5.120 1.00 95.50 107 VAL A C 1
ATOM 877 O O . VAL A 1 107 ? 5.157 2.942 3.951 1.00 95.50 107 VAL A O 1
ATOM 880 N N . GLU A 1 108 ? 6.157 2.414 5.889 1.00 95.12 108 GLU A N 1
ATOM 881 C CA . GLU A 1 108 ? 7.522 2.661 5.405 1.00 95.12 108 GLU A CA 1
ATOM 882 C C . GLU A 1 108 ? 7.913 1.738 4.245 1.00 95.12 108 GLU A C 1
ATOM 884 O O . GLU A 1 108 ? 8.486 2.192 3.255 1.00 95.12 108 GLU A O 1
ATOM 889 N N . MET A 1 109 ? 7.530 0.460 4.302 1.00 96.25 109 MET A N 1
ATOM 890 C CA . MET A 1 109 ? 7.746 -0.469 3.185 1.00 96.25 109 MET A CA 1
ATOM 891 C C . MET A 1 109 ? 6.977 -0.034 1.928 1.00 96.25 109 MET A C 1
ATOM 893 O O . MET A 1 109 ? 7.517 -0.087 0.824 1.00 96.25 109 MET A O 1
ATOM 897 N N . ILE A 1 110 ? 5.733 0.440 2.071 1.00 96.94 110 ILE A N 1
ATOM 898 C CA . ILE A 1 110 ? 4.946 0.966 0.944 1.00 96.94 110 ILE A CA 1
ATOM 899 C C . ILE A 1 110 ? 5.536 2.279 0.409 1.00 96.94 110 ILE A C 1
ATOM 901 O O . ILE A 1 110 ? 5.594 2.452 -0.808 1.00 96.94 110 ILE A O 1
ATOM 905 N N . LYS A 1 111 ? 6.018 3.181 1.277 1.00 96.62 111 LYS A N 1
ATOM 906 C CA . LYS A 1 111 ? 6.723 4.412 0.874 1.00 96.62 111 LYS A CA 1
ATOM 907 C C . LYS A 1 111 ? 7.950 4.082 0.029 1.00 96.62 111 LYS A C 1
ATOM 909 O O . LYS A 1 111 ? 8.096 4.631 -1.063 1.00 96.62 111 LYS A O 1
ATOM 914 N N . GLN A 1 112 ? 8.785 3.150 0.490 1.00 96.69 112 GLN A N 1
ATOM 915 C CA . GLN A 1 112 ? 9.971 2.731 -0.252 1.00 96.69 112 GLN A CA 1
ATOM 916 C C . GLN A 1 112 ? 9.595 2.039 -1.571 1.00 96.69 112 GLN A C 1
ATOM 918 O O . GLN A 1 112 ? 10.153 2.371 -2.611 1.00 96.69 112 GLN A O 1
ATOM 923 N N . CYS A 1 113 ? 8.577 1.170 -1.577 1.00 96.50 113 CYS A N 1
ATOM 924 C CA . CYS A 1 113 ? 8.068 0.555 -2.808 1.00 96.50 113 CYS A CA 1
ATOM 925 C C . CYS A 1 113 ? 7.607 1.601 -3.836 1.00 96.50 113 CYS A C 1
ATOM 927 O O . CYS A 1 113 ? 7.901 1.485 -5.029 1.00 96.50 113 CYS A O 1
ATOM 929 N N . ALA A 1 114 ? 6.897 2.641 -3.389 1.00 96.50 114 ALA A N 1
ATOM 930 C CA . ALA A 1 114 ? 6.452 3.730 -4.251 1.00 96.50 114 ALA A CA 1
ATOM 931 C C . ALA A 1 114 ? 7.638 4.526 -4.816 1.00 96.50 114 ALA A C 1
ATOM 933 O O . ALA A 1 114 ? 7.629 4.880 -5.995 1.00 96.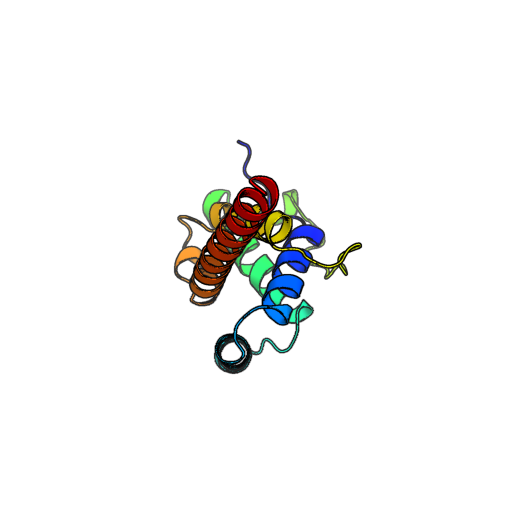50 114 ALA A O 1
ATOM 934 N N . PHE A 1 115 ? 8.665 4.768 -4.004 1.00 95.94 115 PHE A N 1
ATOM 935 C CA . PHE A 1 115 ? 9.892 5.437 -4.423 1.00 95.94 115 PHE A CA 1
ATOM 936 C C . PHE A 1 115 ? 10.671 4.631 -5.473 1.00 95.94 115 PHE A C 1
ATOM 938 O O . PHE A 1 115 ? 10.992 5.162 -6.536 1.00 95.94 115 PHE A O 1
ATOM 945 N N . ASP A 1 116 ? 10.881 3.336 -5.239 1.00 95.12 116 ASP A N 1
ATOM 946 C CA . ASP A 1 116 ? 11.560 2.446 -6.189 1.00 95.12 116 ASP A CA 1
ATOM 947 C C . ASP A 1 116 ? 10.773 2.349 -7.509 1.00 95.12 116 ASP A C 1
ATOM 949 O O . ASP A 1 116 ? 11.336 2.428 -8.603 1.00 95.12 116 ASP A O 1
ATOM 953 N N . THR A 1 117 ? 9.440 2.287 -7.414 1.00 95.12 117 THR A N 1
ATOM 954 C CA . THR A 1 117 ? 8.546 2.305 -8.582 1.00 95.12 117 THR A CA 1
ATOM 955 C C . THR A 1 117 ? 8.661 3.616 -9.368 1.00 95.12 117 THR A C 1
ATOM 957 O O . THR A 1 117 ? 8.624 3.604 -10.599 1.00 95.12 117 THR A O 1
ATOM 960 N N . ALA A 1 118 ? 8.815 4.759 -8.692 1.00 94.75 118 ALA A N 1
ATOM 961 C CA . ALA A 1 118 ? 9.020 6.044 -9.358 1.00 94.75 118 ALA A CA 1
ATOM 962 C C . ALA A 1 118 ? 10.334 6.064 -10.153 1.00 94.75 118 ALA A C 1
ATOM 964 O O . ALA A 1 118 ? 10.351 6.531 -11.294 1.00 94.75 118 ALA A O 1
ATOM 965 N N . PHE A 1 119 ? 11.411 5.504 -9.597 1.00 93.88 119 PHE A N 1
ATOM 966 C CA . PHE A 1 119 ? 12.675 5.364 -10.317 1.00 93.88 119 PHE A CA 1
ATOM 967 C C . PHE A 1 119 ? 12.568 4.447 -11.532 1.00 93.88 119 PHE A C 1
ATOM 969 O O . PHE A 1 119 ? 13.064 4.808 -12.598 1.00 93.88 119 PHE A O 1
ATOM 976 N N . GLU A 1 120 ? 11.871 3.314 -11.418 1.00 91.62 120 GLU A N 1
ATOM 977 C CA . GLU A 1 120 ? 11.611 2.423 -12.556 1.00 91.62 120 GLU A CA 1
ATOM 978 C C . GLU A 1 120 ? 10.879 3.157 -13.691 1.00 91.62 120 GLU A C 1
ATOM 980 O O . GLU A 1 120 ? 11.241 3.037 -14.864 1.00 91.62 120 GLU A O 1
ATOM 985 N N . ILE A 1 121 ? 9.861 3.951 -13.347 1.00 91.75 121 ILE A N 1
ATOM 986 C CA . ILE A 1 121 ? 9.111 4.767 -14.308 1.00 91.75 121 ILE A CA 1
ATOM 987 C C . ILE A 1 121 ? 10.036 5.763 -15.016 1.00 91.75 121 ILE A C 1
ATOM 989 O O . ILE A 1 121 ? 9.960 5.903 -16.241 1.00 91.75 121 ILE A O 1
ATOM 993 N N . ILE A 1 122 ? 10.890 6.46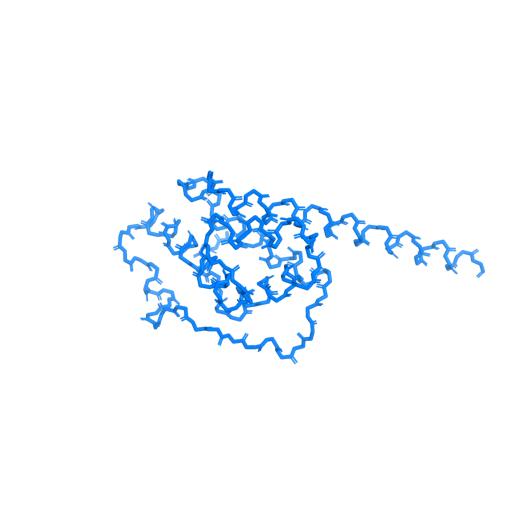4 -14.263 1.00 90.31 122 ILE A N 1
ATOM 994 C CA . ILE A 1 122 ? 11.823 7.456 -14.811 1.00 90.31 122 ILE A CA 1
ATOM 995 C C . ILE A 1 122 ? 12.825 6.778 -15.748 1.00 90.31 122 ILE A C 1
ATOM 997 O O . ILE A 1 122 ? 12.955 7.219 -16.890 1.00 90.31 122 ILE A O 1
ATOM 1001 N N . ALA A 1 123 ? 13.459 5.687 -15.308 1.00 88.88 123 ALA A N 1
ATOM 1002 C CA . ALA A 1 123 ? 14.438 4.940 -16.095 1.00 88.88 123 ALA A CA 1
ATOM 1003 C C . ALA A 1 123 ? 13.844 4.468 -17.430 1.00 88.88 123 ALA A C 1
ATOM 1005 O O . ALA A 1 123 ? 14.350 4.813 -18.492 1.00 88.88 123 ALA A O 1
ATOM 1006 N N . ARG A 1 124 ? 12.673 3.817 -17.404 1.00 86.12 124 ARG A N 1
ATOM 1007 C CA . ARG A 1 124 ? 11.990 3.366 -18.632 1.00 86.12 124 ARG A CA 1
ATOM 1008 C C . ARG A 1 124 ? 11.596 4.512 -19.561 1.00 86.12 124 ARG A C 1
ATOM 1010 O O . ARG A 1 124 ? 11.559 4.350 -20.780 1.00 86.12 124 ARG A O 1
ATOM 1017 N N . THR A 1 125 ? 11.261 5.671 -18.997 1.00 84.19 125 THR A N 1
ATOM 1018 C CA . THR A 1 125 ? 10.950 6.867 -19.789 1.00 84.19 125 THR A CA 1
ATOM 1019 C C . THR A 1 125 ? 12.205 7.422 -20.457 1.00 84.19 125 THR A C 1
ATOM 1021 O O . THR A 1 125 ? 12.127 7.900 -21.590 1.00 84.19 125 THR A O 1
ATOM 1024 N N . GLN A 1 126 ? 13.349 7.369 -19.774 1.00 78.44 126 GLN A N 1
ATOM 1025 C CA . GLN A 1 126 ? 14.635 7.768 -20.329 1.00 78.44 126 GLN A CA 1
ATOM 1026 C C . GLN A 1 126 ? 15.065 6.826 -21.459 1.00 78.44 126 GLN A C 1
ATOM 1028 O O . GLN A 1 126 ? 15.324 7.315 -22.556 1.00 78.44 126 GLN A O 1
ATOM 1033 N N . ASP A 1 127 ? 15.000 5.509 -21.250 1.00 77.12 127 ASP A N 1
ATOM 1034 C CA . ASP A 1 127 ? 15.312 4.505 -22.279 1.00 77.12 127 ASP A CA 1
ATOM 1035 C C . ASP A 1 127 ? 14.483 4.729 -23.553 1.00 77.12 127 ASP A C 1
ATOM 1037 O O . ASP A 1 127 ? 14.991 4.711 -24.675 1.00 77.12 127 ASP A O 1
ATOM 1041 N N . TYR A 1 128 ? 13.185 5.011 -23.388 1.00 75.56 128 TYR A N 1
ATOM 1042 C CA . TYR A 1 128 ? 12.296 5.314 -24.509 1.00 75.56 128 TYR A CA 1
ATOM 1043 C C . TYR A 1 128 ? 12.688 6.595 -25.258 1.00 75.56 128 TYR A C 1
ATOM 1045 O O . TYR A 1 128 ? 12.538 6.670 -26.480 1.00 75.56 128 TYR A O 1
ATOM 1053 N N . ARG A 1 129 ? 13.162 7.625 -24.544 1.00 70.94 129 ARG A N 1
ATOM 1054 C CA . ARG A 1 129 ? 13.636 8.869 -25.167 1.00 70.94 129 ARG A CA 1
ATOM 1055 C C . ARG A 1 129 ? 14.912 8.624 -25.959 1.00 70.94 129 ARG A C 1
ATOM 1057 O O . ARG A 1 129 ? 14.978 9.070 -27.097 1.00 70.94 129 ARG A O 1
ATOM 1064 N N . GLU A 1 130 ? 15.874 7.903 -25.394 1.00 77.38 130 GLU A N 1
ATOM 1065 C CA . GLU A 1 130 ? 17.143 7.575 -26.055 1.00 77.38 130 GLU A CA 1
ATOM 1066 C C . GLU A 1 130 ? 16.915 6.734 -27.320 1.00 77.38 130 GLU A C 1
ATOM 1068 O O . GLU A 1 130 ? 17.444 7.061 -28.380 1.00 77.38 130 GLU A O 1
ATOM 1073 N N . ALA A 1 131 ? 16.025 5.738 -27.261 1.00 72.44 131 ALA A N 1
ATOM 1074 C CA . ALA A 1 131 ? 15.671 4.902 -28.411 1.00 72.44 131 ALA A CA 1
ATOM 1075 C C . ALA A 1 131 ? 14.970 5.658 -29.560 1.00 72.44 131 ALA A C 1
ATOM 1077 O O . ALA A 1 131 ? 14.956 5.177 -30.689 1.00 72.44 131 ALA A O 1
ATOM 1078 N N . ARG A 1 132 ? 14.367 6.826 -29.292 1.00 66.12 132 ARG A N 1
ATOM 1079 C CA . ARG A 1 132 ? 13.697 7.668 -30.302 1.00 66.12 132 ARG A CA 1
ATOM 1080 C C . ARG A 1 132 ? 14.604 8.693 -30.978 1.00 66.12 132 ARG A C 1
ATOM 1082 O O . ARG A 1 132 ? 14.158 9.341 -31.920 1.00 66.12 132 ARG A O 1
ATOM 1089 N N . VAL A 1 133 ? 15.822 8.886 -30.475 1.00 61.12 133 VAL A N 1
ATOM 1090 C CA . VAL A 1 133 ? 16.814 9.817 -31.047 1.00 61.12 133 VAL A CA 1
ATOM 1091 C C . VAL A 1 133 ? 17.687 9.117 -32.109 1.00 61.12 133 VAL A C 1
ATOM 1093 O O . VAL A 1 133 ? 18.617 9.719 -32.639 1.00 61.12 133 VAL A O 1
ATOM 1096 N N . VAL A 1 134 ? 17.360 7.865 -32.457 1.00 49.12 134 VAL A N 1
ATOM 1097 C CA . VAL A 1 134 ? 17.990 7.063 -33.520 1.00 49.12 134 VAL A CA 1
ATOM 1098 C C . VAL A 1 134 ? 17.164 7.110 -34.801 1.00 49.12 134 VAL A C 1
ATOM 1100 O O . VAL A 1 134 ? 15.929 6.922 -34.710 1.00 49.12 134 VAL A O 1
#

Sequence (134 aa):
MSVHLVSNSKISYIAVYFMRFAPEEWKRELKELFSVDDARSLGALLWQLNAAAVDERYGKGEHRLFNPHGYRYLEPAFAPTAMPSYKVMMEWLYQVEGSEASEHRLVEMIKQCAFDTAFEIIARTQDYREARVV

Radius of gyration: 15.81 Å; chains: 1; bounding box: 38×32×49 Å

pLDDT: mean 89.91, std 9.77, range [42.53, 97.25]